Protein AF-A0A2G4GHJ4-F1 (afdb_monomer_lite)

Sequence (65 aa):
MEAIKELVKIGLRSSVFASWIARAELESSSLVSLPLGTRKLRRHWGVAHLKGLRLPLAEETFFGL

Secondary structure (DSSP, 8-state):
-HHHHHHHHTTS------TTTTHHHHHTTSS------S------------TTPPPPHHHHHHHT-

pLDDT: mean 89.8, std 5.33, range [62.34, 96.38]

Radius of gyration: 17.82 Å; chains: 1; bounding box: 39×21×47 Å

Foldseek 3Di:
DVVVVVCVLVVVDDDDDDCVVCVVCCVVVSDHDDDPPDDDDDDDDDDDDDPPDDDDPVVCVVNVD

Structure (mmCIF, N/CA/C/O backbone):
data_AF-A0A2G4GHJ4-F1
#
_entry.id   AF-A0A2G4GHJ4-F1
#
loop_
_atom_site.group_PDB
_atom_site.id
_atom_site.type_symbol
_atom_site.label_atom_id
_atom_site.label_alt_id
_atom_site.label_comp_id
_atom_site.label_asym_id
_atom_site.label_entity_id
_atom_site.label_seq_id
_atom_site.pdbx_PDB_ins_code
_atom_site.Cartn_x
_atom_site.Cartn_y
_atom_site.Cartn_z
_atom_site.occupancy
_atom_site.B_iso_or_equiv
_atom_site.auth_seq_id
_atom_site.auth_comp_id
_atom_site.auth_asym_id
_atom_site.auth_atom_id
_atom_site.pdbx_PDB_model_num
ATOM 1 N N . MET A 1 1 ? 1.544 12.605 4.411 1.00 71.12 1 MET A N 1
ATOM 2 C CA . MET A 1 1 ? 0.267 12.075 4.953 1.00 71.12 1 MET A CA 1
ATOM 3 C C . MET A 1 1 ? 0.331 11.736 6.448 1.00 71.12 1 MET A C 1
ATOM 5 O O . MET A 1 1 ? -0.673 11.283 6.983 1.00 71.12 1 MET A O 1
ATOM 9 N N . GLU A 1 2 ? 1.441 12.013 7.142 1.00 89.44 2 GLU A N 1
ATOM 10 C CA . GLU A 1 2 ? 1.633 11.666 8.563 1.00 89.44 2 GLU A CA 1
ATOM 11 C C . GLU A 1 2 ? 0.607 12.290 9.514 1.00 89.44 2 GLU A C 1
ATOM 13 O O . GLU A 1 2 ? 0.042 11.586 10.343 1.00 89.44 2 GLU A O 1
ATOM 18 N N . ALA A 1 3 ? 0.266 13.569 9.334 1.00 91.75 3 ALA A N 1
ATOM 19 C CA . ALA A 1 3 ? -0.674 14.259 10.222 1.00 91.75 3 ALA A CA 1
ATOM 20 C C . ALA A 1 3 ? -2.036 13.550 10.341 1.00 91.75 3 ALA A C 1
ATOM 22 O O . ALA A 1 3 ? -2.599 13.460 11.427 1.00 91.75 3 ALA A O 1
ATOM 23 N N . ILE A 1 4 ? -2.556 12.999 9.238 1.00 91.94 4 ILE A N 1
ATOM 24 C CA . ILE A 1 4 ? -3.845 12.293 9.257 1.00 91.94 4 ILE A CA 1
ATOM 25 C C . ILE A 1 4 ? -3.723 10.988 10.05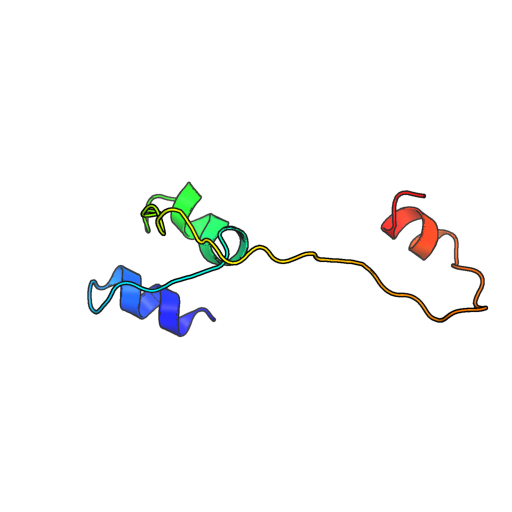9 1.00 91.94 4 ILE A C 1
ATOM 27 O O . ILE A 1 4 ? -4.663 10.628 10.760 1.00 91.94 4 ILE A O 1
ATOM 31 N N . LYS A 1 5 ? -2.579 10.292 10.000 1.00 93.50 5 LYS A N 1
ATOM 32 C CA . LYS A 1 5 ? -2.358 9.064 10.781 1.00 93.50 5 LYS A CA 1
ATOM 33 C C . LYS A 1 5 ? -2.335 9.358 12.279 1.00 93.50 5 LYS A C 1
ATOM 35 O O . LYS A 1 5 ? -2.989 8.644 13.031 1.00 93.50 5 LYS A O 1
ATOM 40 N N . GLU A 1 6 ? -1.675 10.434 12.700 1.00 94.06 6 GLU A N 1
ATOM 41 C CA . GLU A 1 6 ? -1.633 10.824 14.116 1.00 94.06 6 GLU A CA 1
ATOM 42 C C . GLU A 1 6 ? -3.021 11.185 14.662 1.00 94.06 6 GLU A C 1
ATOM 44 O O . GLU A 1 6 ? -3.388 10.737 15.746 1.00 94.06 6 GLU A O 1
ATOM 49 N N . LEU A 1 7 ? -3.853 11.882 13.877 1.00 93.19 7 LEU A N 1
ATOM 50 C CA . LEU A 1 7 ? -5.247 12.158 14.257 1.00 93.19 7 LEU A CA 1
ATOM 51 C C . LEU A 1 7 ? -6.084 10.878 14.435 1.00 93.19 7 LEU A C 1
ATOM 53 O O . LEU A 1 7 ? -6.984 10.836 15.274 1.00 93.19 7 LEU A O 1
ATOM 57 N N . VAL A 1 8 ? -5.801 9.833 13.654 1.00 95.00 8 VAL A N 1
ATOM 58 C CA . VAL A 1 8 ? -6.478 8.534 13.788 1.00 95.00 8 VAL A CA 1
ATOM 59 C C . VAL A 1 8 ? -5.984 7.797 15.036 1.00 95.00 8 VAL A C 1
ATOM 61 O O . VAL A 1 8 ? -6.802 7.243 15.765 1.00 95.00 8 VAL A O 1
ATOM 64 N N . LYS A 1 9 ? -4.676 7.832 15.326 1.00 93.00 9 LYS A N 1
ATOM 65 C CA . LYS A 1 9 ? -4.080 7.188 16.514 1.00 93.00 9 LYS A CA 1
ATOM 66 C C . LYS A 1 9 ? -4.619 7.755 17.828 1.00 93.00 9 LYS A C 1
ATOM 68 O O . LYS A 1 9 ? -4.828 6.997 18.767 1.00 93.00 9 LYS A O 1
ATOM 73 N N . ILE A 1 10 ? -4.910 9.057 17.883 1.00 95.12 10 ILE A N 1
ATOM 74 C CA . ILE A 1 10 ? -5.543 9.684 19.059 1.00 95.12 10 ILE A CA 1
ATOM 75 C C . ILE A 1 10 ? -7.062 9.445 19.138 1.00 95.12 10 ILE A C 1
ATOM 77 O O . ILE A 1 10 ? -7.733 10.020 19.991 1.00 95.12 10 ILE A O 1
ATOM 81 N N . GLY A 1 11 ? -7.631 8.633 18.240 1.00 89.94 11 GLY A N 1
ATOM 82 C CA . GLY A 1 11 ? -9.043 8.253 18.268 1.00 89.94 11 GLY A CA 1
ATOM 83 C C . GLY A 1 11 ? -10.012 9.348 17.821 1.00 89.94 11 GLY A C 1
ATOM 84 O O . GLY A 1 11 ? -11.211 9.224 18.056 1.00 89.94 11 GLY A O 1
ATOM 85 N N . LEU A 1 12 ? -9.535 10.413 17.162 1.00 91.19 12 LEU A N 1
ATOM 86 C CA . LEU A 1 12 ? -10.400 11.526 16.766 1.00 91.19 12 LEU A CA 1
ATOM 87 C C . LEU A 1 12 ? -11.408 11.107 15.687 1.00 91.19 12 LEU A C 1
ATOM 89 O O . LEU A 1 12 ? -12.574 11.495 15.750 1.00 91.19 12 LEU A O 1
ATOM 93 N N . ARG A 1 13 ? -10.953 10.349 14.674 1.00 88.81 13 ARG A N 1
ATOM 94 C CA . ARG A 1 13 ? -11.759 9.828 13.551 1.00 88.81 13 ARG A CA 1
ATOM 95 C C . ARG A 1 13 ? -11.123 8.582 12.925 1.00 88.81 13 ARG A C 1
ATOM 97 O O . ARG A 1 13 ? -9.919 8.382 13.024 1.00 88.81 13 ARG A O 1
ATOM 104 N N . SER A 1 14 ? -11.915 7.806 12.184 1.00 91.75 14 SER A N 1
ATOM 105 C CA . SER A 1 14 ? -11.428 6.802 11.224 1.00 91.75 14 SER A CA 1
ATOM 106 C C . SER A 1 14 ? -11.149 7.427 9.850 1.00 91.75 14 SER A C 1
ATOM 108 O O . SER A 1 14 ? -11.858 8.346 9.436 1.00 91.75 14 SER A O 1
ATOM 110 N N . SER A 1 15 ? -10.176 6.896 9.106 1.00 91.75 15 SER A N 1
ATOM 111 C CA . SER A 1 15 ? -9.836 7.361 7.752 1.00 91.75 15 SER A CA 1
ATOM 112 C C . SER A 1 15 ? -9.540 6.195 6.801 1.00 91.75 15 SER A C 1
ATOM 114 O O . SER A 1 15 ? -9.262 5.077 7.235 1.00 91.75 15 SER A O 1
ATOM 116 N N . VAL A 1 16 ? -9.611 6.455 5.492 1.00 91.69 16 VAL A N 1
ATOM 117 C CA . VAL A 1 16 ? -9.348 5.476 4.431 1.00 91.69 16 VAL A CA 1
ATOM 118 C C . VAL A 1 16 ? -7.970 5.729 3.832 1.00 91.69 16 VAL A C 1
ATOM 120 O O . VAL A 1 16 ? -7.725 6.766 3.217 1.00 91.69 16 VAL A O 1
ATOM 123 N N . PHE A 1 17 ? -7.088 4.740 3.950 1.00 90.88 17 PHE A N 1
ATOM 124 C CA . PHE A 1 17 ? -5.734 4.784 3.406 1.00 90.88 17 PHE A CA 1
ATOM 125 C C . PHE A 1 17 ? -5.479 3.620 2.453 1.00 90.88 17 PHE A C 1
ATOM 127 O O . PHE A 1 17 ? -6.115 2.568 2.539 1.00 90.88 17 PHE A O 1
ATOM 134 N N . ALA A 1 18 ? -4.512 3.790 1.551 1.00 90.19 18 ALA A N 1
ATOM 135 C CA . ALA A 1 18 ? -3.899 2.637 0.910 1.00 90.19 18 ALA A CA 1
ATOM 136 C C . ALA A 1 18 ? -3.052 1.895 1.954 1.00 90.19 18 ALA A C 1
ATOM 138 O O . ALA A 1 18 ? -2.291 2.529 2.683 1.00 90.19 18 ALA A O 1
ATOM 139 N N . SER A 1 19 ? -3.168 0.567 2.018 1.00 87.81 19 SER A N 1
ATOM 140 C CA . SER A 1 19 ? -2.551 -0.246 3.077 1.00 87.81 19 SER A CA 1
ATOM 141 C C . SER A 1 19 ? -1.038 -0.048 3.198 1.00 87.81 19 SER A C 1
ATOM 143 O O . SER A 1 19 ? -0.509 -0.078 4.300 1.00 87.81 19 SER A O 1
ATOM 145 N N . TRP A 1 20 ? -0.348 0.217 2.084 1.00 90.25 20 TRP A N 1
ATOM 146 C CA . TRP A 1 20 ? 1.098 0.443 2.079 1.00 90.25 20 TRP A CA 1
ATOM 147 C C . TRP A 1 20 ? 1.520 1.754 2.765 1.00 90.25 20 TRP A C 1
ATOM 149 O O . TRP A 1 20 ? 2.626 1.824 3.284 1.00 90.25 20 TRP A O 1
ATOM 159 N N . ILE A 1 21 ? 0.646 2.769 2.827 1.00 93.06 21 ILE A N 1
ATOM 160 C CA . ILE A 1 21 ? 0.939 4.058 3.484 1.00 93.06 21 ILE A CA 1
ATOM 161 C C . ILE A 1 21 ? 0.928 3.920 5.013 1.00 93.06 21 ILE A C 1
ATOM 163 O O . ILE A 1 21 ? 1.651 4.634 5.704 1.00 93.06 21 ILE A O 1
ATOM 167 N N . ALA A 1 22 ? 0.100 3.012 5.533 1.00 93.62 22 ALA A N 1
ATOM 168 C CA . ALA A 1 22 ? -0.045 2.744 6.964 1.00 93.62 22 ALA A CA 1
ATOM 169 C C . ALA A 1 22 ? 0.647 1.435 7.384 1.00 93.62 22 ALA A C 1
ATOM 171 O O . ALA A 1 22 ? 0.298 0.849 8.405 1.00 93.62 22 ALA A O 1
ATOM 172 N N . ARG A 1 23 ? 1.577 0.918 6.568 1.00 94.62 23 ARG A N 1
ATOM 173 C CA . ARG A 1 23 ? 2.166 -0.412 6.769 1.00 94.62 23 ARG A CA 1
ATOM 174 C C . ARG A 1 23 ? 2.864 -0.532 8.122 1.00 94.62 23 ARG A C 1
ATOM 176 O O . ARG A 1 23 ? 2.599 -1.487 8.839 1.00 94.62 23 ARG A O 1
ATOM 183 N N . ALA A 1 24 ? 3.681 0.454 8.483 1.00 95.00 24 ALA A N 1
ATOM 184 C CA . ALA A 1 24 ? 4.389 0.471 9.760 1.00 95.00 24 ALA A CA 1
ATOM 185 C C . ALA A 1 24 ? 3.420 0.502 10.953 1.00 95.00 24 ALA A C 1
ATOM 187 O O . ALA A 1 24 ? 3.637 -0.168 11.960 1.00 95.00 24 ALA A O 1
ATOM 188 N N . GLU A 1 25 ? 2.320 1.247 10.848 1.00 95.06 25 GLU A N 1
ATOM 189 C CA . GLU A 1 25 ? 1.305 1.327 11.898 1.00 95.06 25 GLU A CA 1
ATOM 190 C C . GLU A 1 25 ? 0.510 0.028 12.048 1.00 95.06 25 GLU A C 1
ATOM 192 O O . GLU A 1 25 ? 0.189 -0.369 13.167 1.00 95.06 25 GLU A O 1
ATOM 197 N N . LEU A 1 26 ? 0.224 -0.644 10.930 1.00 95.06 26 LEU A N 1
ATOM 198 C CA . LEU A 1 26 ? -0.432 -1.950 10.924 1.00 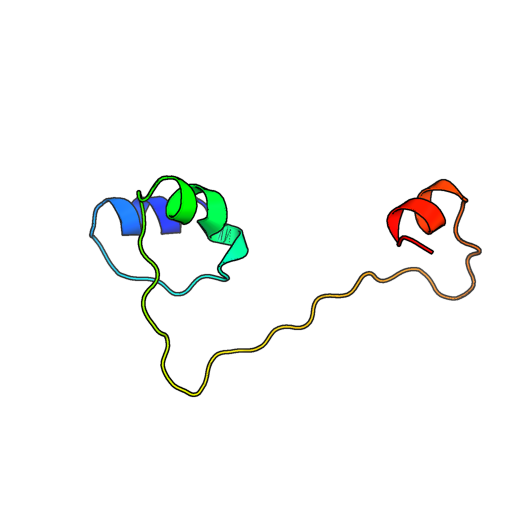95.06 26 LEU A CA 1
ATOM 199 C C . LEU A 1 26 ? 0.495 -3.044 11.475 1.00 95.06 26 LEU A C 1
ATOM 201 O O . LEU A 1 26 ? 0.047 -3.878 12.253 1.00 95.06 26 LEU A O 1
ATOM 205 N N . GLU A 1 27 ? 1.782 -3.027 11.115 1.00 96.25 27 GLU A N 1
ATOM 206 C CA . GLU A 1 27 ? 2.789 -3.972 11.622 1.00 96.25 27 GLU A CA 1
ATOM 207 C C . GLU A 1 27 ? 3.058 -3.766 13.121 1.00 96.25 27 GLU A C 1
ATOM 209 O O . GLU A 1 27 ? 3.134 -4.731 13.877 1.00 96.25 27 GLU A O 1
ATOM 214 N N . SER A 1 28 ? 3.126 -2.512 13.577 1.00 96.38 28 SER A N 1
ATOM 215 C CA . SER A 1 28 ? 3.273 -2.169 15.002 1.00 96.38 28 SER A CA 1
ATOM 216 C C . SER A 1 28 ? 1.981 -2.295 15.814 1.00 96.38 28 SER A C 1
ATOM 218 O O . SER A 1 28 ? 2.003 -2.066 17.020 1.00 96.38 28 SER A O 1
ATOM 220 N N . SER A 1 29 ? 0.851 -2.628 15.179 1.00 94.19 29 SER A N 1
ATOM 221 C CA . SER A 1 29 ? -0.482 -2.651 15.805 1.00 94.19 29 SER A CA 1
ATOM 222 C C . SER A 1 29 ? -0.917 -1.319 16.441 1.00 94.19 29 SER A C 1
ATOM 224 O O . SER A 1 29 ? -1.825 -1.292 17.268 1.00 94.19 29 SER A O 1
ATOM 226 N N . SER A 1 30 ? -0.306 -0.197 16.045 1.00 94.75 30 SER A N 1
ATOM 227 C CA . SER A 1 30 ? -0.731 1.145 16.477 1.00 94.75 30 SER A CA 1
ATOM 228 C C . SER A 1 30 ? -1.971 1.638 15.727 1.00 94.75 30 SER A C 1
ATOM 230 O O . SER A 1 30 ? -2.658 2.544 16.193 1.00 94.75 30 SER A O 1
ATOM 232 N N . LEU A 1 31 ? -2.283 1.028 14.581 1.00 94.62 31 LEU A N 1
ATOM 233 C CA . LEU A 1 31 ? -3.554 1.158 13.875 1.00 94.62 31 LEU A CA 1
ATOM 234 C C . LEU A 1 31 ? -4.061 -0.226 13.466 1.00 94.62 31 LEU A C 1
ATOM 236 O O . LEU A 1 31 ? -3.285 -1.161 13.285 1.00 94.62 31 LEU A O 1
ATOM 240 N N . VAL A 1 32 ? -5.371 -0.336 13.247 1.00 94.12 32 VAL A N 1
ATOM 241 C CA . VAL A 1 32 ? -6.010 -1.551 12.723 1.00 94.12 32 VAL A CA 1
ATOM 242 C C . VAL A 1 32 ? -6.713 -1.266 11.401 1.00 94.12 32 VAL A C 1
ATOM 244 O O . VAL A 1 32 ? -7.221 -0.168 11.167 1.00 94.12 32 VAL A O 1
ATOM 247 N N . SER A 1 33 ? -6.751 -2.261 10.514 1.00 93.56 33 SER A N 1
ATOM 248 C CA . SER A 1 33 ? -7.470 -2.161 9.242 1.00 93.56 33 SER A CA 1
ATOM 249 C C . SER A 1 33 ? -8.898 -2.681 9.386 1.00 93.56 33 SER A C 1
ATOM 251 O O . SER A 1 33 ? -9.113 -3.783 9.884 1.00 93.56 33 SER A O 1
ATOM 253 N N . LEU A 1 34 ? -9.870 -1.906 8.901 1.00 91.88 34 LEU A N 1
ATOM 254 C CA . LEU A 1 34 ? -11.277 -2.302 8.848 1.00 91.88 34 LEU A CA 1
ATOM 255 C C . LEU A 1 34 ? -11.703 -2.615 7.401 1.00 91.88 34 LEU A C 1
ATOM 257 O O . LEU A 1 34 ? -11.240 -1.960 6.458 1.00 91.88 34 LEU A O 1
ATOM 261 N N . PRO A 1 35 ? -12.590 -3.604 7.178 1.00 87.94 35 PRO A N 1
ATOM 262 C CA . PRO A 1 35 ? -13.024 -3.979 5.837 1.00 87.94 35 PRO A CA 1
ATOM 263 C C . PRO A 1 35 ? -13.885 -2.881 5.187 1.00 87.94 35 PRO A C 1
ATOM 265 O O . PRO A 1 35 ? -14.990 -2.594 5.627 1.00 87.94 35 PRO A O 1
ATOM 268 N N . LEU A 1 36 ? -13.416 -2.323 4.066 1.00 85.56 36 LEU A N 1
ATOM 269 C CA . LEU A 1 36 ? -14.106 -1.269 3.292 1.00 85.56 36 LEU A CA 1
ATOM 270 C C . LEU A 1 36 ? -15.287 -1.767 2.417 1.00 85.56 36 LEU A C 1
ATOM 272 O O . LEU A 1 36 ? -15.613 -1.154 1.403 1.00 85.56 36 LEU A O 1
ATOM 276 N N . GLY A 1 37 ? -15.910 -2.896 2.765 1.00 86.38 37 GLY A N 1
ATOM 277 C CA . GLY A 1 37 ? -17.012 -3.485 1.994 1.00 86.38 37 GLY A CA 1
ATOM 278 C C . GLY A 1 37 ? -16.616 -4.021 0.607 1.00 86.38 37 GLY A C 1
ATOM 279 O O . GLY A 1 37 ? -15.442 -4.270 0.318 1.00 86.38 37 GLY A O 1
ATOM 280 N N . THR A 1 38 ? -17.618 -4.238 -0.251 1.00 83.75 38 THR A N 1
ATOM 281 C CA . THR A 1 38 ? -17.489 -4.961 -1.534 1.00 83.75 38 THR A CA 1
ATOM 282 C C . THR A 1 38 ? -16.931 -4.119 -2.684 1.00 83.75 38 THR A C 1
ATOM 284 O O . THR A 1 38 ? -16.391 -4.672 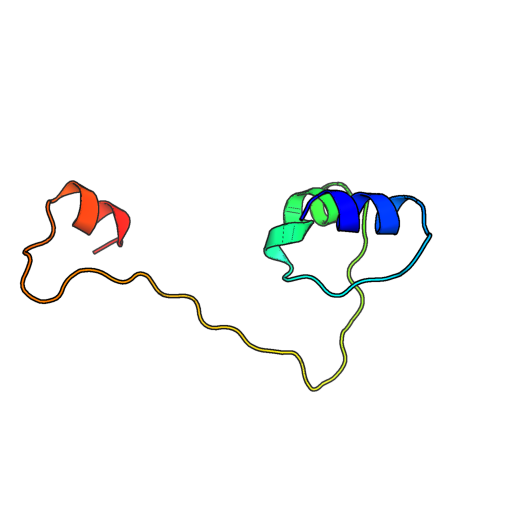-3.640 1.00 83.75 38 THR A O 1
ATOM 287 N N . ARG A 1 39 ? -17.006 -2.785 -2.605 1.00 84.88 39 ARG A N 1
ATOM 288 C CA . ARG A 1 39 ? -16.578 -1.863 -3.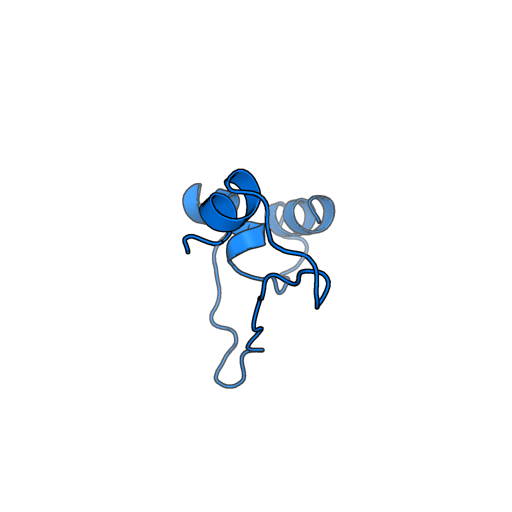674 1.00 84.88 39 ARG A CA 1
ATOM 289 C C . ARG A 1 39 ? -15.330 -1.075 -3.280 1.00 84.88 39 ARG A C 1
ATOM 291 O O . ARG A 1 39 ? -15.359 0.144 -3.144 1.00 84.88 39 ARG A O 1
ATOM 298 N N . LYS A 1 40 ? -14.214 -1.783 -3.091 1.00 84.38 40 LYS A N 1
ATOM 299 C CA . LYS A 1 40 ? -12.915 -1.154 -2.806 1.00 84.38 40 LYS A CA 1
ATOM 300 C C . LYS A 1 40 ? -12.332 -0.516 -4.066 1.00 84.38 40 LYS A C 1
ATOM 302 O O . LYS A 1 40 ? -12.346 -1.123 -5.136 1.00 84.38 40 LYS A O 1
ATOM 307 N N . LEU A 1 41 ? -11.749 0.673 -3.919 1.00 87.62 41 LEU A N 1
ATOM 308 C CA . LEU A 1 41 ? -11.024 1.337 -4.999 1.00 87.62 41 LEU A CA 1
ATOM 309 C C . LEU A 1 41 ? -9.735 0.567 -5.322 1.00 87.62 41 LEU A C 1
ATOM 311 O O . LEU A 1 41 ? -8.788 0.567 -4.531 1.00 87.62 41 LEU A O 1
ATOM 315 N N . ARG A 1 42 ? -9.699 -0.075 -6.493 1.00 88.00 42 ARG A N 1
ATOM 316 C CA . ARG A 1 42 ? -8.496 -0.721 -7.031 1.00 88.00 42 ARG A CA 1
ATOM 317 C C . ARG A 1 42 ? -7.637 0.319 -7.743 1.00 88.00 42 ARG A C 1
ATOM 319 O O . ARG A 1 42 ? -8.147 1.100 -8.540 1.00 88.00 42 ARG A O 1
ATOM 326 N N . ARG A 1 43 ? -6.341 0.332 -7.440 1.00 88.75 43 ARG A N 1
ATOM 327 C CA . ARG A 1 43 ? -5.355 1.229 -8.052 1.00 88.75 43 ARG A CA 1
ATOM 328 C C . ARG A 1 43 ? -4.269 0.381 -8.696 1.00 88.75 43 ARG A C 1
ATOM 330 O O . ARG A 1 43 ? -3.738 -0.505 -8.032 1.00 88.75 43 ARG A O 1
ATOM 337 N N . HIS A 1 44 ? -3.956 0.666 -9.953 1.00 91.06 44 HIS A N 1
ATOM 338 C CA . HIS A 1 44 ? -2.810 0.083 -10.641 1.00 91.06 44 HIS A CA 1
ATOM 339 C C . HIS A 1 44 ? -1.657 1.075 -10.557 1.00 91.06 44 HIS A C 1
ATOM 341 O O . HIS A 1 44 ? -1.840 2.259 -10.837 1.00 91.06 44 HIS A O 1
ATOM 347 N N . TRP A 1 45 ? -0.496 0.587 -10.140 1.00 90.00 45 TRP A N 1
ATOM 348 C CA . TRP A 1 45 ? 0.749 1.339 -10.172 1.00 90.00 45 TRP A CA 1
ATOM 349 C C . TRP A 1 45 ? 1.586 0.806 -11.322 1.00 90.00 45 TRP A C 1
ATOM 351 O O . TRP A 1 45 ? 1.555 -0.388 -11.614 1.00 90.00 45 TRP A O 1
ATOM 361 N N . GLY A 1 46 ? 2.308 1.700 -11.978 1.00 90.88 46 GLY A N 1
ATOM 362 C CA . GLY A 1 46 ? 3.223 1.358 -13.050 1.00 90.88 46 GLY A CA 1
ATOM 363 C C . GLY A 1 46 ? 4.434 2.265 -12.982 1.00 90.88 46 GLY A C 1
ATOM 364 O O . GLY A 1 46 ? 4.380 3.347 -12.392 1.00 90.88 46 GLY A O 1
ATOM 365 N N . VAL A 1 47 ? 5.517 1.809 -13.590 1.00 89.62 47 VAL A N 1
ATOM 366 C CA . VAL A 1 47 ? 6.702 2.628 -13.818 1.00 89.62 47 VAL A CA 1
ATOM 367 C C . VAL A 1 47 ? 6.638 3.113 -15.263 1.00 89.62 47 VAL A C 1
ATOM 369 O O . VAL A 1 47 ? 6.282 2.350 -16.159 1.00 89.62 47 VAL A O 1
ATOM 372 N N . ALA A 1 48 ? 6.931 4.389 -15.489 1.00 89.44 48 ALA A N 1
ATOM 373 C CA . ALA A 1 48 ? 6.935 4.991 -16.816 1.00 89.44 48 ALA A CA 1
ATOM 374 C C . ALA A 1 48 ? 8.349 5.463 -17.159 1.00 89.44 48 ALA A C 1
ATOM 376 O O . ALA A 1 48 ? 9.038 6.016 -16.305 1.00 89.44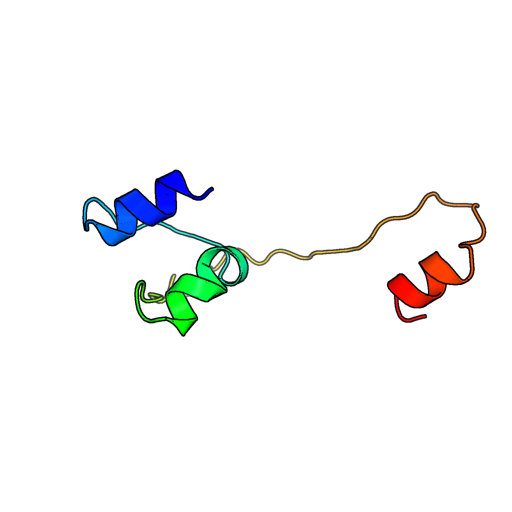 48 ALA A O 1
ATOM 377 N N . HIS A 1 49 ? 8.755 5.272 -18.412 1.00 87.75 49 HIS A N 1
ATOM 378 C CA . HIS A 1 49 ? 10.004 5.797 -18.958 1.00 87.75 49 HIS A CA 1
ATOM 379 C C . HIS A 1 49 ? 9.742 6.516 -20.281 1.00 87.75 49 HIS A C 1
ATOM 381 O O . HIS A 1 49 ? 8.705 6.318 -20.923 1.00 87.75 49 HIS A O 1
ATOM 387 N N . LEU A 1 50 ? 10.679 7.371 -20.697 1.00 90.38 50 LEU A N 1
ATOM 388 C CA . LEU A 1 50 ? 10.547 8.074 -21.966 1.00 90.38 50 LEU A CA 1
ATOM 389 C C . LEU A 1 50 ? 10.657 7.078 -23.127 1.00 90.38 50 LEU A C 1
ATOM 391 O O . LEU A 1 50 ? 11.623 6.318 -23.241 1.00 90.38 50 LEU A O 1
ATOM 395 N N . LYS A 1 51 ? 9.658 7.098 -24.012 1.00 89.25 51 LYS A N 1
ATOM 396 C CA . LYS A 1 51 ? 9.637 6.257 -25.208 1.00 89.25 51 LYS A CA 1
ATOM 397 C C . LYS A 1 51 ? 10.795 6.636 -26.135 1.00 89.25 51 LYS A C 1
ATOM 399 O O . LYS A 1 51 ? 10.961 7.804 -26.470 1.00 89.25 51 LYS A O 1
ATOM 404 N N . GLY A 1 52 ? 11.545 5.636 -26.595 1.00 87.62 52 GLY A N 1
ATOM 405 C CA . GLY A 1 52 ? 12.647 5.817 -27.548 1.00 87.62 52 GLY A CA 1
ATOM 406 C C . GLY A 1 52 ? 14.016 6.047 -26.908 1.00 87.62 52 GLY A C 1
ATOM 407 O O . GLY A 1 52 ? 15.010 6.036 -27.627 1.00 87.62 52 GLY A O 1
ATOM 408 N N . LEU A 1 53 ? 14.094 6.189 -25.580 1.00 86.50 53 LEU A N 1
ATOM 409 C CA . LEU A 1 53 ? 15.366 6.073 -24.874 1.00 86.50 53 LEU A CA 1
ATOM 410 C C . LEU A 1 53 ? 15.664 4.604 -24.588 1.00 86.50 53 LEU A C 1
ATOM 412 O O . LEU A 1 53 ? 14.812 3.873 -24.080 1.00 86.50 53 LEU A O 1
ATOM 416 N N . ARG A 1 54 ? 16.891 4.187 -24.910 1.00 85.94 54 ARG A N 1
ATOM 417 C CA . ARG A 1 54 ? 17.430 2.924 -24.415 1.00 85.94 54 ARG A CA 1
ATOM 418 C C . ARG A 1 54 ? 17.720 3.104 -22.931 1.00 85.94 54 ARG A C 1
ATOM 420 O O . ARG A 1 54 ? 18.479 4.003 -22.571 1.00 85.94 54 ARG A O 1
ATOM 427 N N . LEU A 1 55 ? 17.103 2.271 -22.105 1.00 89.38 55 LEU A N 1
ATOM 428 C CA . LEU A 1 55 ? 17.323 2.290 -20.667 1.00 89.38 55 LEU A CA 1
ATOM 429 C C . LEU A 1 55 ? 18.794 1.923 -20.393 1.00 89.38 55 LEU A C 1
ATOM 431 O O . LEU A 1 55 ? 19.292 0.940 -20.944 1.00 89.38 55 LEU A O 1
ATOM 435 N N . PRO A 1 56 ? 19.533 2.713 -19.601 1.00 90.06 56 PRO A N 1
ATOM 436 C CA . PRO A 1 56 ? 20.818 2.290 -19.068 1.00 90.06 56 PRO A CA 1
ATOM 437 C C . PRO A 1 56 ? 20.666 0.999 -18.257 1.00 90.06 56 PRO A C 1
ATOM 439 O O . PRO A 1 56 ? 19.617 0.769 -17.657 1.00 90.06 56 PRO A O 1
ATOM 442 N N . LEU A 1 57 ? 21.743 0.218 -18.134 1.00 90.25 57 LEU A N 1
ATOM 443 C CA . LEU A 1 57 ? 21.744 -1.036 -17.365 1.00 90.25 57 LEU A CA 1
ATOM 444 C C . LEU A 1 57 ? 21.179 -0.864 -15.942 1.00 90.25 57 LEU A C 1
ATOM 446 O O . LEU A 1 57 ? 20.465 -1.728 -15.444 1.00 90.25 57 LEU A O 1
ATOM 450 N N . ALA A 1 58 ? 21.474 0.265 -15.290 1.00 90.94 58 ALA A N 1
ATOM 451 C CA . ALA A 1 58 ? 20.965 0.568 -13.953 1.00 90.94 58 ALA A CA 1
ATOM 452 C C . ALA A 1 58 ? 19.435 0.728 -13.919 1.00 90.94 58 ALA A C 1
ATOM 454 O O . ALA A 1 58 ? 18.796 0.288 -12.966 1.00 90.94 58 ALA A O 1
ATOM 455 N N . GLU A 1 59 ? 18.847 1.330 -14.955 1.00 89.50 59 GLU A N 1
ATOM 456 C CA . GLU A 1 59 ? 17.398 1.470 -15.074 1.00 89.50 59 GLU A CA 1
ATOM 457 C C . GLU A 1 59 ? 16.762 0.122 -15.413 1.00 89.50 59 GLU A C 1
ATOM 459 O O . GLU A 1 59 ? 15.834 -0.273 -14.718 1.00 89.50 59 GLU A O 1
ATOM 464 N N . GLU A 1 60 ? 17.299 -0.632 -16.382 1.00 88.50 60 GLU A N 1
ATOM 465 C CA . GLU A 1 60 ? 16.841 -2.000 -16.702 1.00 88.50 60 GLU A CA 1
ATOM 466 C C . GLU A 1 60 ? 16.812 -2.887 -15.446 1.00 88.50 60 GLU A C 1
ATOM 468 O O . GLU A 1 60 ? 15.788 -3.496 -15.128 1.00 88.50 60 GLU A O 1
ATOM 473 N N . THR A 1 61 ? 17.887 -2.833 -14.652 1.00 90.69 61 THR A N 1
ATOM 474 C CA . THR A 1 61 ? 17.984 -3.537 -13.365 1.00 90.69 61 THR A CA 1
ATOM 475 C C . THR A 1 61 ? 16.920 -3.064 -12.367 1.00 90.69 61 THR A C 1
ATOM 477 O O . THR A 1 61 ? 16.347 -3.879 -11.648 1.00 90.69 61 THR A O 1
ATOM 480 N N . PHE A 1 62 ? 16.618 -1.761 -12.315 1.00 88.56 62 PHE A N 1
ATOM 481 C CA . PHE A 1 62 ? 15.566 -1.213 -11.450 1.00 88.56 62 PHE A CA 1
ATOM 482 C C . PHE A 1 62 ? 14.160 -1.678 -11.863 1.00 88.56 62 PHE A C 1
ATOM 484 O O . PHE A 1 62 ? 13.330 -1.952 -10.995 1.00 88.56 62 PHE A O 1
ATOM 491 N N . PHE A 1 63 ? 13.890 -1.800 -13.167 1.00 87.19 63 PHE A N 1
ATOM 492 C CA . PHE A 1 63 ? 12.641 -2.386 -13.670 1.00 87.19 63 PHE A CA 1
ATOM 493 C C . PHE A 1 63 ? 12.536 -3.890 -13.374 1.00 87.19 63 PHE A C 1
ATOM 495 O O . PHE A 1 63 ? 11.424 -4.421 -13.363 1.00 87.19 63 PHE A O 1
ATOM 5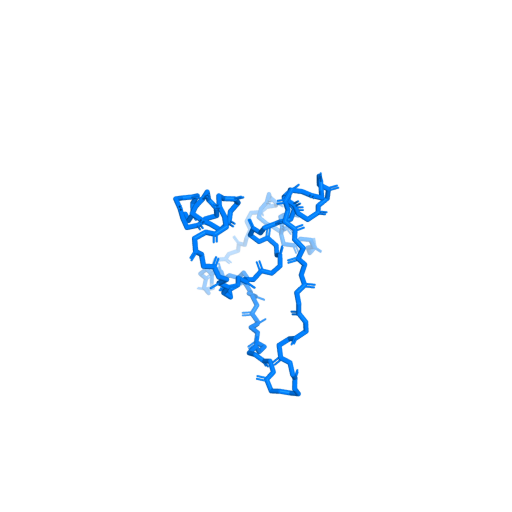02 N N . GLY A 1 64 ? 13.662 -4.564 -13.119 1.00 79.56 64 GLY A N 1
ATOM 503 C CA . GLY A 1 64 ? 13.729 -6.018 -12.978 1.00 79.56 64 GLY A CA 1
ATOM 504 C C . GLY A 1 64 ? 13.603 -6.750 -14.317 1.00 79.56 64 GLY A C 1
ATOM 505 O O . GLY A 1 64 ? 13.061 -7.856 -14.342 1.00 79.56 64 GLY A O 1
ATOM 506 N N . LEU A 1 65 ? 14.036 -6.100 -15.407 1.00 62.34 65 LEU A N 1
ATOM 507 C CA . LEU A 1 65 ? 14.124 -6.666 -16.758 1.00 62.34 65 LEU A CA 1
ATOM 508 C C . LEU A 1 65 ? 15.467 -7.363 -16.997 1.00 62.34 65 LEU A C 1
ATOM 510 O O . LEU A 1 65 ? 16.474 -6.940 -16.385 1.00 62.34 65 LEU A O 1
#